Protein AF-A0A2N8S6F2-F1 (afdb_monomer_lite)

Sequence (104 aa):
MIVYEHEVISITSDTIFLRASGTIGVTLQWGSNSDVRNGDGAEIEESFDFTCELTGTTKAPDSDELEYIENSISVDTKHWYGTEDAWDDHPDAPPAVLPTGSDF

Radius of gyration: 24.62 Å; chains: 1; bounding box: 72×42×48 Å

Foldseek 3Di:
DDWDDKDFPDDDPWKTKMKTKDKDKDKDKADDPVCVVVVNIDIDIDIWIWMWMWMATPVDPDVVRIDTDPPRIDTDCVCVPPDPPCPPDPPPDDDDPDPPDDDD

Structure (mmCIF, N/CA/C/O backbone):
data_AF-A0A2N8S6F2-F1
#
_entry.id   AF-A0A2N8S6F2-F1
#
loop_
_atom_site.group_PDB
_atom_site.id
_atom_site.type_symbol
_atom_site.label_atom_id
_atom_site.label_alt_id
_atom_site.label_comp_id
_atom_site.label_asym_id
_atom_site.label_entity_id
_atom_site.label_seq_id
_atom_site.pdbx_PDB_ins_code
_atom_site.Cartn_x
_atom_site.Cartn_y
_atom_site.Cartn_z
_atom_site.occupancy
_atom_site.B_iso_or_equiv
_atom_site.auth_seq_id
_atom_site.auth_comp_id
_atom_site.auth_asym_id
_atom_site.auth_atom_id
_atom_site.pdbx_PDB_model_num
ATOM 1 N N . MET A 1 1 ? -2.299 6.540 -8.621 1.00 75.00 1 MET A N 1
ATOM 2 C CA . MET A 1 1 ? -2.836 5.573 -7.642 1.00 75.00 1 MET A CA 1
ATOM 3 C C . MET A 1 1 ? -4.322 5.439 -7.894 1.00 75.00 1 MET A C 1
ATOM 5 O O . MET A 1 1 ? -4.987 6.462 -8.015 1.00 75.00 1 MET A O 1
ATOM 9 N N . ILE A 1 2 ? -4.815 4.212 -8.024 1.00 83.69 2 ILE A N 1
ATOM 10 C CA . ILE A 1 2 ? -6.234 3.914 -8.237 1.00 83.69 2 ILE A CA 1
ATOM 11 C C . ILE A 1 2 ? -6.635 2.823 -7.241 1.00 83.69 2 ILE A C 1
ATOM 13 O O . ILE A 1 2 ? -5.896 1.857 -7.082 1.00 83.69 2 ILE A O 1
ATOM 17 N N . VAL A 1 3 ? -7.773 2.995 -6.563 1.00 84.31 3 VAL A N 1
ATOM 18 C CA . VAL A 1 3 ? -8.351 2.019 -5.621 1.00 84.31 3 VAL A CA 1
ATOM 19 C C . VAL A 1 3 ? -9.511 1.316 -6.314 1.00 84.31 3 VAL A C 1
ATOM 21 O O . VAL A 1 3 ? -10.367 1.991 -6.887 1.00 84.31 3 VAL A O 1
ATOM 24 N N . TYR A 1 4 ? -9.555 -0.015 -6.251 1.00 88.38 4 TYR A N 1
ATOM 25 C CA . TYR A 1 4 ? -10.629 -0.800 -6.873 1.00 88.38 4 TYR A CA 1
ATOM 26 C C . TYR A 1 4 ? -11.441 -1.607 -5.857 1.00 88.38 4 TYR A C 1
ATOM 28 O O . TYR A 1 4 ? -12.618 -1.864 -6.096 1.00 88.38 4 TYR A O 1
ATOM 36 N N . GLU A 1 5 ? -10.847 -1.970 -4.717 1.00 87.25 5 GLU A N 1
ATOM 37 C CA . GLU A 1 5 ? -11.491 -2.783 -3.683 1.00 87.25 5 GLU A CA 1
ATOM 38 C C . GLU A 1 5 ? -11.304 -2.162 -2.295 1.00 87.25 5 GLU A C 1
ATOM 40 O O . GLU A 1 5 ? -10.263 -1.576 -1.991 1.00 87.25 5 GLU A O 1
ATOM 45 N N . HIS A 1 6 ? -12.337 -2.280 -1.461 1.00 86.31 6 HIS A N 1
ATOM 46 C CA . HIS A 1 6 ? -12.305 -1.891 -0.058 1.00 86.31 6 HIS A CA 1
ATOM 47 C C . HIS A 1 6 ? -13.135 -2.867 0.782 1.00 86.31 6 HIS A C 1
ATOM 49 O O . HIS A 1 6 ? -14.247 -3.234 0.404 1.00 86.31 6 HIS A O 1
ATOM 55 N N . GLU A 1 7 ? -12.613 -3.258 1.939 1.00 86.62 7 GLU A N 1
ATOM 56 C CA . GLU A 1 7 ? -13.291 -4.137 2.891 1.00 86.62 7 GLU A CA 1
ATOM 57 C C . GLU A 1 7 ? -13.160 -3.614 4.326 1.00 86.62 7 GLU A C 1
ATOM 59 O O . GLU A 1 7 ? -12.207 -2.917 4.678 1.00 86.62 7 GLU A O 1
ATOM 64 N N . VAL A 1 8 ? -14.126 -3.961 5.176 1.00 87.12 8 VAL A N 1
ATOM 65 C CA . VAL A 1 8 ? -14.060 -3.686 6.616 1.00 87.12 8 VAL A CA 1
ATOM 66 C C . VAL A 1 8 ? -13.395 -4.879 7.294 1.00 87.12 8 VAL A C 1
ATOM 68 O O . VAL A 1 8 ? -13.963 -5.968 7.321 1.00 87.12 8 VAL A O 1
ATOM 71 N N . ILE A 1 9 ? -12.210 -4.671 7.869 1.00 86.88 9 ILE A N 1
ATOM 72 C CA . ILE A 1 9 ? -11.441 -5.727 8.543 1.00 86.88 9 ILE A CA 1
ATOM 73 C C . ILE A 1 9 ? -12.020 -5.992 9.932 1.00 86.88 9 ILE A C 1
ATOM 75 O O . ILE A 1 9 ? -12.212 -7.134 10.347 1.00 86.88 9 ILE A O 1
ATOM 79 N N . SER A 1 10 ? -12.262 -4.921 10.689 1.00 83.06 10 SER A N 1
ATOM 80 C CA . SER A 1 10 ? -12.787 -5.018 12.046 1.00 83.06 10 SER A CA 1
ATOM 81 C C . SER A 1 10 ? -13.471 -3.730 12.476 1.00 83.06 10 SER A C 1
ATOM 83 O O . SER A 1 10 ? -13.174 -2.640 11.986 1.00 83.06 10 SER A O 1
ATOM 85 N N . ILE A 1 11 ? -14.407 -3.868 13.408 1.00 84.38 11 ILE A N 1
ATOM 86 C CA . ILE A 1 11 ? -15.107 -2.749 14.027 1.00 84.38 11 ILE A CA 1
ATOM 87 C C . ILE A 1 11 ? -14.931 -2.902 15.532 1.00 84.38 11 ILE A C 1
ATOM 89 O O . ILE A 1 11 ? -15.310 -3.916 16.116 1.00 84.38 11 ILE A O 1
ATOM 93 N N . THR A 1 12 ? -14.331 -1.894 16.146 1.00 84.00 12 THR A N 1
ATOM 94 C CA . THR A 1 12 ? -14.245 -1.725 17.598 1.00 84.00 12 THR A CA 1
ATOM 95 C C . THR A 1 12 ? -15.310 -0.725 18.047 1.00 84.00 12 THR A C 1
ATOM 97 O O . THR A 1 12 ? -15.936 -0.062 17.226 1.00 84.00 12 THR A O 1
ATOM 100 N N . SER A 1 13 ? -15.523 -0.598 19.356 1.00 79.94 13 SER A N 1
ATOM 101 C CA . SER A 1 13 ? -16.481 0.341 19.953 1.00 79.94 13 SER A CA 1
ATOM 102 C C . SER A 1 13 ?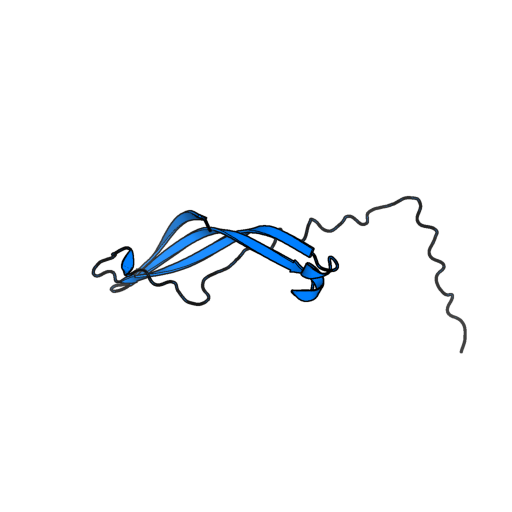 -16.342 1.776 19.419 1.00 79.94 13 SER A C 1
ATOM 104 O O . SER A 1 13 ? -17.353 2.416 19.141 1.00 79.94 13 SER A O 1
ATOM 106 N N . ASP A 1 14 ? -15.103 2.241 19.216 1.00 83.25 14 ASP A N 1
ATOM 107 C CA . ASP A 1 14 ? -14.790 3.630 18.840 1.00 83.25 14 ASP A CA 1
ATOM 108 C C . ASP A 1 14 ? -14.078 3.772 17.480 1.00 83.25 14 ASP A C 1
ATOM 110 O O . ASP A 1 14 ? -13.869 4.888 17.001 1.00 83.25 14 ASP A O 1
ATOM 114 N N . THR A 1 15 ? -13.702 2.661 16.836 1.00 81.00 15 THR A N 1
ATOM 115 C CA . THR A 1 15 ? -12.830 2.682 15.648 1.00 81.00 15 THR A CA 1
ATOM 116 C C . THR A 1 15 ? -13.234 1.630 14.626 1.00 81.00 15 THR A C 1
ATOM 118 O O . THR A 1 15 ? -13.478 0.476 14.976 1.00 81.00 15 THR A O 1
ATOM 121 N N . ILE A 1 16 ? -13.266 2.021 13.356 1.00 84.75 16 ILE A N 1
ATOM 122 C CA . ILE A 1 16 ? -13.454 1.133 12.206 1.00 84.75 16 ILE A CA 1
ATOM 123 C C . ILE A 1 16 ? -12.101 0.949 11.527 1.00 84.75 16 ILE A C 1
ATOM 125 O O . ILE A 1 16 ? -11.413 1.933 11.269 1.00 84.75 16 ILE A O 1
ATOM 129 N N . PHE A 1 17 ? -11.746 -0.298 11.221 1.00 85.25 17 PHE A N 1
ATOM 130 C CA . PHE A 1 17 ? -10.563 -0.658 10.447 1.00 85.25 17 PHE A CA 1
ATOM 131 C C . PHE A 1 17 ? -10.984 -1.094 9.048 1.00 85.25 17 PHE A C 1
ATOM 133 O O . PHE A 1 17 ? -11.769 -2.033 8.883 1.00 85.25 17 PHE A O 1
ATOM 140 N N . LEU A 1 18 ? -10.439 -0.421 8.046 1.00 85.50 18 LEU A N 1
ATOM 141 C CA . LEU A 1 18 ? -10.707 -0.636 6.633 1.00 85.50 18 LEU A CA 1
ATOM 142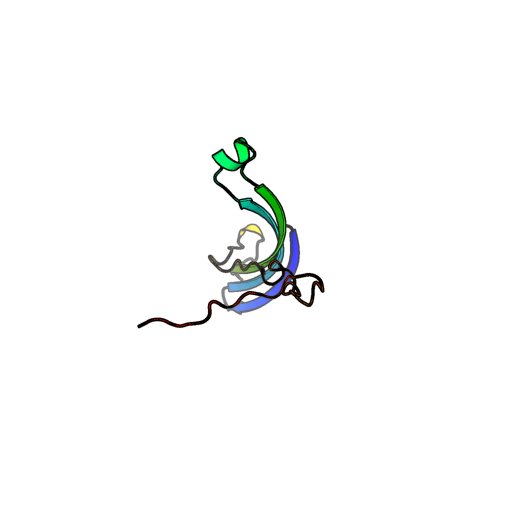 C C . LEU A 1 18 ? -9.423 -1.092 5.951 1.00 85.50 18 LEU A C 1
ATOM 144 O O . LEU A 1 18 ? -8.340 -0.608 6.272 1.00 85.50 18 LEU A O 1
ATOM 148 N N . ARG A 1 19 ? -9.547 -1.985 4.976 1.00 87.19 19 ARG A N 1
ATOM 149 C CA . ARG A 1 19 ? -8.482 -2.291 4.026 1.00 87.19 19 ARG A CA 1
ATOM 150 C C . ARG A 1 19 ? -8.898 -1.782 2.665 1.00 87.19 19 ARG A C 1
ATOM 152 O O . ARG A 1 19 ? -10.026 -2.029 2.246 1.00 87.19 19 ARG A O 1
ATOM 159 N N . ALA A 1 20 ? -7.992 -1.104 1.981 1.00 86.94 20 ALA A N 1
ATOM 160 C CA . ALA A 1 20 ? -8.157 -0.745 0.585 1.00 86.94 20 ALA A CA 1
ATOM 161 C C . ALA A 1 20 ? -7.057 -1.406 -0.246 1.00 86.94 20 ALA A C 1
ATOM 163 O O . ALA A 1 20 ? -5.890 -1.420 0.152 1.00 86.94 20 ALA A O 1
ATOM 164 N N . SER A 1 21 ? -7.446 -1.923 -1.406 1.00 87.94 21 SER A N 1
ATOM 165 C CA . SER A 1 21 ? -6.552 -2.545 -2.379 1.00 87.94 21 SER A CA 1
ATOM 166 C C . SER A 1 21 ? -6.653 -1.804 -3.707 1.00 87.94 21 SER A C 1
ATOM 168 O O . SER A 1 21 ? -7.735 -1.399 -4.157 1.00 87.94 21 SER A O 1
ATOM 170 N N . GLY A 1 22 ? -5.513 -1.609 -4.353 1.00 87.50 22 GLY A N 1
ATOM 171 C CA . GLY A 1 22 ? -5.442 -0.868 -5.598 1.00 87.50 22 GLY A CA 1
ATOM 172 C C . GLY A 1 22 ? -4.107 -1.025 -6.299 1.00 87.50 22 GLY A C 1
ATOM 173 O O . GLY A 1 22 ? -3.300 -1.875 -5.946 1.00 87.50 22 GLY A O 1
ATOM 174 N N . THR A 1 23 ? -3.861 -0.152 -7.269 1.00 87.38 23 THR A N 1
ATOM 175 C CA . THR A 1 23 ? -2.595 -0.094 -8.002 1.00 87.38 23 THR A CA 1
ATOM 176 C C . THR A 1 23 ? -1.948 1.280 -7.838 1.00 87.38 23 THR A C 1
ATOM 178 O O . THR A 1 23 ? -2.604 2.330 -7.928 1.00 87.38 23 THR A O 1
ATOM 181 N N . ILE A 1 24 ? -0.641 1.287 -7.596 1.00 86.94 24 ILE A N 1
ATOM 182 C CA . ILE A 1 24 ? 0.193 2.480 -7.500 1.00 86.94 24 ILE A CA 1
ATOM 183 C C . ILE A 1 24 ? 1.193 2.490 -8.655 1.00 86.94 24 ILE A C 1
ATOM 185 O O . ILE A 1 24 ? 1.925 1.531 -8.870 1.00 86.94 24 ILE A O 1
ATOM 189 N N . GLY A 1 25 ? 1.195 3.587 -9.412 1.00 84.50 25 GLY A N 1
ATOM 190 C CA . GLY A 1 25 ? 2.214 3.841 -10.425 1.00 84.50 25 GLY A CA 1
ATOM 191 C C . GLY A 1 25 ? 3.438 4.451 -9.758 1.00 84.50 25 GLY A C 1
ATOM 192 O O . GLY A 1 25 ? 3.299 5.415 -9.000 1.00 84.50 25 GLY A O 1
ATOM 193 N N . VAL A 1 26 ? 4.609 3.891 -10.025 1.00 84.38 26 VAL A N 1
ATOM 194 C CA . VAL A 1 26 ? 5.900 4.377 -9.545 1.00 84.38 26 VAL A CA 1
ATOM 195 C C . VAL A 1 26 ? 6.868 4.487 -10.715 1.00 84.38 26 VAL A C 1
ATOM 197 O O . VAL A 1 26 ? 6.772 3.756 -11.698 1.00 84.38 26 VAL A O 1
ATOM 200 N N . THR A 1 27 ? 7.830 5.391 -10.591 1.00 87.31 27 THR A N 1
ATOM 201 C CA . THR A 1 27 ? 8.950 5.475 -11.526 1.00 87.31 27 THR A CA 1
ATOM 202 C C . THR A 1 27 ? 10.155 4.829 -10.867 1.00 87.31 27 THR A C 1
ATOM 204 O O . THR A 1 27 ? 10.643 5.302 -9.839 1.00 87.31 27 THR A O 1
ATOM 207 N N . LEU A 1 28 ? 10.614 3.723 -11.442 1.00 85.62 28 LEU A N 1
ATOM 208 C CA . LEU A 1 28 ? 11.857 3.081 -11.051 1.00 85.62 28 LEU A CA 1
ATOM 209 C C . LEU A 1 28 ? 13.001 3.804 -11.756 1.00 85.62 28 LEU A C 1
ATOM 211 O O . LEU A 1 28 ? 13.008 3.902 -12.981 1.00 85.62 28 LEU A O 1
ATOM 215 N N . GLN A 1 29 ? 13.948 4.323 -10.979 1.00 87.81 29 GLN A N 1
ATOM 216 C CA . GLN A 1 29 ? 15.087 5.077 -11.491 1.00 87.81 29 GLN A CA 1
ATOM 217 C C . GLN A 1 29 ? 16.397 4.365 -11.151 1.00 87.81 29 GLN A C 1
ATOM 219 O O . GLN A 1 29 ? 16.666 4.048 -9.989 1.00 87.81 29 GLN A O 1
ATOM 224 N N . TRP A 1 30 ? 17.241 4.183 -12.165 1.00 87.81 30 TRP A N 1
ATOM 225 C CA . TRP A 1 30 ? 18.615 3.715 -12.030 1.00 87.81 30 TRP A CA 1
ATOM 226 C C . TRP A 1 30 ? 19.584 4.836 -12.377 1.00 87.81 30 TRP A C 1
ATOM 228 O O . TRP A 1 30 ? 19.487 5.471 -13.426 1.00 87.81 30 TRP A O 1
ATOM 238 N N . GLY A 1 31 ? 20.547 5.041 -11.484 1.00 85.62 31 GLY A N 1
ATOM 239 C CA . GLY A 1 31 ? 21.467 6.165 -11.555 1.00 85.62 31 GLY A CA 1
ATOM 240 C C . GLY A 1 31 ? 20.948 7.382 -10.797 1.00 85.62 31 GLY A C 1
ATOM 241 O O . GLY A 1 31 ? 19.766 7.522 -10.472 1.00 85.62 31 GLY A O 1
ATOM 242 N N . SER A 1 32 ? 21.871 8.275 -10.470 1.00 83.25 32 SER A N 1
ATOM 243 C CA . SER A 1 32 ? 21.538 9.564 -9.885 1.00 83.25 32 SER A CA 1
ATOM 244 C C . SER A 1 32 ? 20.749 10.419 -10.877 1.00 83.25 32 SER A C 1
ATOM 246 O O . SER A 1 32 ? 20.765 10.194 -12.087 1.00 83.25 32 SER A O 1
ATOM 248 N N . ASN A 1 33 ? 20.127 11.486 -10.380 1.00 82.69 33 ASN A N 1
ATOM 249 C CA . ASN A 1 33 ? 19.459 12.464 -11.241 1.00 82.69 33 ASN A CA 1
ATOM 250 C C . ASN A 1 33 ? 20.420 13.086 -12.280 1.00 82.69 33 ASN A C 1
ATOM 252 O O . ASN A 1 33 ? 19.996 13.570 -13.327 1.00 82.69 33 ASN A O 1
ATOM 256 N N . SER A 1 34 ? 21.729 13.084 -11.992 1.00 81.88 34 SER A N 1
ATOM 257 C CA . SER A 1 34 ? 22.750 13.504 -12.951 1.00 81.88 34 SER A CA 1
ATOM 258 C C . SER A 1 34 ? 22.970 12.463 -14.048 1.00 81.88 34 SER A C 1
ATOM 260 O O . SER A 1 34 ? 23.150 12.857 -15.195 1.00 81.88 34 SER A O 1
ATOM 262 N N . ASP A 1 35 ? 22.948 11.172 -13.716 1.00 82.81 35 ASP A N 1
ATOM 263 C CA . ASP A 1 35 ? 23.152 10.083 -14.679 1.00 82.81 35 ASP A CA 1
ATOM 264 C C . ASP A 1 35 ? 21.980 10.020 -15.657 1.00 82.81 35 ASP A C 1
ATOM 266 O O . ASP A 1 35 ? 22.192 10.023 -16.867 1.00 82.81 35 ASP A O 1
ATOM 270 N N . VAL A 1 36 ? 20.743 10.114 -15.153 1.00 76.69 36 VAL A N 1
ATOM 271 C CA . VAL A 1 36 ? 19.540 10.228 -15.995 1.00 76.69 36 VAL A CA 1
ATOM 272 C C . VAL A 1 36 ? 19.659 11.418 -16.951 1.00 76.69 36 VAL A C 1
ATOM 274 O O . VAL A 1 36 ? 19.457 11.275 -18.155 1.00 76.69 36 VAL A O 1
ATOM 277 N N . ARG A 1 37 ? 20.060 12.596 -16.450 1.00 75.81 37 ARG A N 1
ATOM 278 C CA . ARG A 1 37 ? 20.192 13.806 -17.281 1.00 75.81 37 ARG A CA 1
ATOM 279 C C . ARG A 1 37 ? 21.283 13.687 -18.347 1.00 75.81 37 ARG A C 1
ATOM 281 O O . ARG A 1 37 ? 21.169 14.306 -19.402 1.00 75.81 37 ARG A O 1
ATOM 288 N N . ASN A 1 38 ? 22.345 12.945 -18.055 1.00 85.12 38 ASN A N 1
ATOM 289 C CA . ASN A 1 38 ? 23.452 12.720 -18.979 1.00 85.12 38 ASN A CA 1
ATOM 290 C C . ASN A 1 38 ? 23.170 11.583 -19.978 1.00 85.12 38 ASN A C 1
ATOM 292 O O . ASN A 1 38 ? 23.957 11.397 -20.901 1.00 85.12 38 ASN A O 1
ATOM 296 N N . GLY A 1 39 ? 22.044 10.873 -19.835 1.00 81.12 39 GLY A N 1
ATOM 297 C CA . GLY A 1 39 ? 21.687 9.719 -20.665 1.00 81.12 39 GLY A CA 1
ATOM 298 C C . GLY A 1 39 ? 22.354 8.409 -20.235 1.00 81.12 39 GLY A C 1
ATOM 299 O O . GLY A 1 39 ? 22.221 7.414 -20.939 1.00 81.12 39 GLY A O 1
ATOM 300 N N . ASP A 1 40 ? 23.039 8.410 -19.090 1.00 84.69 40 ASP A N 1
ATOM 301 C CA . ASP A 1 40 ? 23.697 7.240 -18.495 1.00 84.69 40 ASP A CA 1
ATOM 302 C C . ASP A 1 40 ? 22.806 6.539 -17.446 1.00 84.69 40 ASP A C 1
ATOM 304 O O . ASP A 1 40 ? 23.143 5.464 -16.950 1.00 84.69 40 ASP A O 1
ATOM 308 N N . GLY A 1 41 ? 21.674 7.151 -17.084 1.00 87.06 41 GLY A N 1
ATOM 309 C CA . GLY A 1 41 ? 20.645 6.582 -16.215 1.00 87.06 41 GLY A CA 1
ATOM 310 C C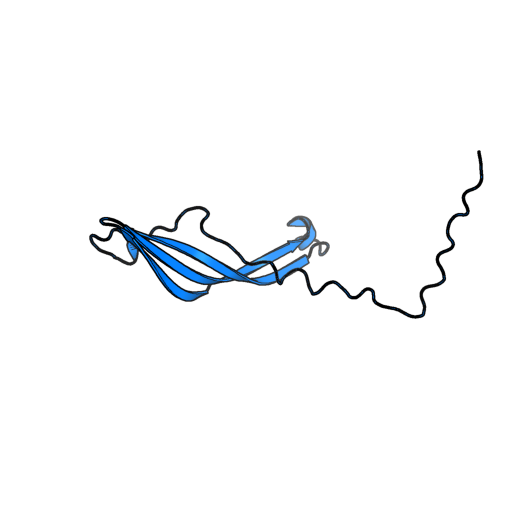 . GLY A 1 41 ? 19.466 6.000 -16.995 1.00 87.06 41 GLY A C 1
ATOM 311 O O . GLY A 1 41 ? 19.338 6.191 -18.204 1.00 87.06 41 GLY A O 1
ATOM 312 N N . ALA A 1 42 ? 18.579 5.311 -16.283 1.00 85.06 42 ALA A N 1
ATOM 313 C CA . ALA A 1 42 ? 17.361 4.738 -16.846 1.00 85.06 42 ALA A CA 1
ATOM 314 C C . ALA A 1 42 ? 16.164 5.019 -15.939 1.00 85.06 42 ALA A C 1
ATOM 316 O O . ALA A 1 42 ? 16.283 4.985 -14.715 1.00 85.06 42 ALA A O 1
ATOM 317 N N . GLU A 1 43 ? 15.010 5.255 -16.553 1.00 87.50 43 GLU A N 1
ATOM 318 C CA . GLU A 1 43 ? 13.725 5.381 -15.874 1.00 87.50 43 GLU A CA 1
ATOM 319 C C . GLU A 1 43 ? 12.737 4.413 -16.518 1.00 87.50 43 GLU A C 1
ATOM 321 O O . GLU A 1 43 ? 12.673 4.308 -17.745 1.00 87.50 43 GLU A O 1
ATOM 326 N N . ILE A 1 44 ? 11.982 3.692 -15.693 1.00 86.44 44 ILE A N 1
ATOM 327 C CA . ILE A 1 44 ? 10.893 2.825 -16.140 1.00 86.44 44 ILE A CA 1
ATOM 328 C C . ILE A 1 44 ? 9.662 3.163 -15.304 1.00 86.44 44 ILE A C 1
ATOM 330 O O . ILE A 1 44 ? 9.716 3.183 -14.073 1.00 86.44 44 ILE A O 1
ATOM 334 N N . GLU A 1 45 ? 8.557 3.453 -15.983 1.00 86.44 45 GLU A N 1
ATOM 335 C CA . GLU A 1 45 ? 7.252 3.597 -15.348 1.00 86.44 45 GLU A CA 1
ATOM 336 C C . GLU A 1 45 ? 6.642 2.218 -15.138 1.00 86.44 45 GLU A C 1
ATOM 338 O O . GLU A 1 45 ? 6.453 1.467 -16.093 1.00 86.44 45 GLU A O 1
ATOM 343 N N . GLU A 1 46 ? 6.316 1.902 -13.891 1.00 84.00 46 GLU A N 1
ATOM 344 C CA . GLU A 1 46 ? 5.731 0.622 -13.521 1.00 84.00 46 GLU A CA 1
ATOM 345 C C . GLU A 1 46 ? 4.571 0.785 -12.567 1.00 84.00 46 GLU A C 1
ATOM 347 O O . GLU A 1 46 ? 4.437 1.783 -11.858 1.00 84.00 46 GLU A O 1
ATOM 352 N N . SER A 1 47 ? 3.699 -0.212 -12.568 1.00 84.06 47 SER A N 1
ATOM 353 C CA . SER A 1 47 ? 2.518 -0.234 -11.720 1.00 84.06 47 SER A CA 1
ATOM 354 C C . SER A 1 47 ? 2.540 -1.470 -10.841 1.00 84.06 47 SER A C 1
ATOM 356 O O . SER A 1 47 ? 2.598 -2.589 -11.338 1.00 84.06 47 SER A O 1
ATOM 358 N N . PHE A 1 48 ? 2.465 -1.255 -9.531 1.00 83.81 48 PHE A N 1
ATOM 359 C CA . PHE A 1 48 ? 2.431 -2.324 -8.542 1.00 83.81 48 PHE A CA 1
ATOM 360 C C . PHE A 1 48 ? 1.096 -2.344 -7.821 1.00 83.81 48 PHE A C 1
ATOM 362 O O . PHE A 1 48 ? 0.510 -1.294 -7.536 1.00 83.81 48 PHE A O 1
ATOM 369 N N . ASP A 1 49 ? 0.640 -3.542 -7.484 1.00 84.81 49 ASP A N 1
ATOM 370 C CA . ASP A 1 49 ? -0.491 -3.689 -6.586 1.00 84.81 49 ASP A CA 1
ATOM 371 C C . ASP A 1 49 ? -0.074 -3.249 -5.184 1.00 84.81 49 ASP A C 1
ATOM 373 O O . ASP A 1 49 ? 1.019 -3.558 -4.701 1.00 84.81 49 ASP A O 1
ATOM 377 N N . PHE A 1 50 ? -0.942 -2.483 -4.538 1.00 85.81 50 PHE A N 1
ATOM 378 C CA . PHE A 1 50 ? -0.743 -2.032 -3.175 1.00 85.81 50 PHE A CA 1
ATOM 379 C C . PHE A 1 50 ? -1.978 -2.319 -2.331 1.00 85.81 50 PHE A C 1
ATOM 381 O O . PHE A 1 50 ? -3.118 -2.298 -2.801 1.00 85.81 50 PHE A O 1
ATOM 388 N N . THR A 1 51 ? -1.730 -2.524 -1.047 1.00 84.88 51 THR A N 1
ATOM 389 C CA . THR A 1 51 ? -2.753 -2.584 -0.008 1.00 84.88 51 THR A CA 1
ATOM 390 C C . THR A 1 51 ? -2.431 -1.547 1.055 1.00 84.88 51 THR A C 1
ATOM 392 O O . THR A 1 51 ? -1.267 -1.406 1.432 1.00 84.88 51 THR A O 1
ATOM 395 N N . CYS A 1 52 ? -3.436 -0.838 1.559 1.00 85.75 52 CYS A N 1
ATOM 396 C CA . CYS A 1 52 ? -3.294 0.038 2.718 1.00 85.75 52 CYS A CA 1
ATOM 397 C C . CYS A 1 52 ? -4.415 -0.198 3.730 1.00 85.75 52 CYS A C 1
ATOM 399 O O . CYS A 1 52 ? -5.513 -0.640 3.381 1.00 85.75 52 CYS A O 1
ATOM 401 N N . GLU A 1 53 ? -4.128 0.101 4.993 1.00 85.44 53 GLU A N 1
ATOM 402 C CA . GLU A 1 53 ? -5.108 0.040 6.070 1.00 85.44 53 GLU A CA 1
ATOM 403 C C . GLU A 1 53 ? -5.463 1.460 6.519 1.00 85.44 53 GLU A C 1
ATOM 405 O O . GLU A 1 53 ? -4.597 2.323 6.682 1.00 85.44 53 GLU A O 1
ATOM 410 N N . LEU A 1 54 ? -6.758 1.707 6.686 1.00 83.62 54 LEU A N 1
ATOM 411 C CA . LEU A 1 54 ? -7.320 2.991 7.090 1.00 83.62 54 LEU A CA 1
ATOM 412 C C . LEU A 1 54 ? -8.099 2.807 8.392 1.00 83.62 54 LEU A C 1
ATOM 414 O O . LEU A 1 54 ? -8.739 1.774 8.609 1.00 83.62 54 LEU A O 1
ATOM 418 N N . THR A 1 55 ? -8.080 3.826 9.242 1.00 83.62 55 THR A N 1
ATOM 419 C CA . THR A 1 55 ? -8.854 3.885 10.482 1.00 83.62 55 THR A CA 1
ATOM 420 C C . THR A 1 55 ? -9.728 5.121 10.512 1.00 83.62 55 THR A C 1
ATOM 422 O O . THR A 1 55 ? -9.287 6.202 10.143 1.00 83.62 55 THR A O 1
ATOM 425 N N . GLY A 1 56 ? -10.955 4.972 11.000 1.00 79.50 56 GLY A N 1
ATOM 426 C CA . GLY A 1 56 ? -11.870 6.092 11.217 1.00 79.50 56 GLY A CA 1
ATOM 427 C C . GLY A 1 56 ? -12.639 5.939 12.521 1.00 79.50 56 GLY A C 1
ATOM 428 O O . GLY A 1 56 ? -12.779 4.825 13.040 1.00 79.50 56 GLY A O 1
ATOM 429 N N . THR A 1 57 ? -13.149 7.046 13.062 1.00 77.12 57 THR A N 1
ATOM 430 C CA . THR A 1 57 ? -13.989 6.987 14.262 1.00 77.12 57 THR A CA 1
ATOM 431 C C . THR A 1 57 ? -15.378 6.424 13.936 1.00 77.12 57 THR A C 1
ATOM 433 O O . THR A 1 57 ? -15.971 6.718 12.899 1.00 77.12 57 THR A O 1
ATOM 436 N N . THR A 1 58 ? -15.940 5.594 14.822 1.00 69.38 58 THR A N 1
ATOM 437 C CA . THR A 1 58 ? -17.308 5.050 14.645 1.00 69.38 58 THR A CA 1
ATOM 438 C C . THR A 1 58 ? -18.402 6.093 14.869 1.00 69.38 58 THR A C 1
ATOM 440 O O . THR A 1 58 ? -19.555 5.867 14.499 1.00 69.38 58 THR A O 1
ATOM 443 N N . LYS A 1 59 ? -18.075 7.224 15.505 1.00 63.75 59 LYS A N 1
ATOM 444 C CA . LYS A 1 59 ? -19.051 8.224 15.958 1.00 63.75 59 LYS A CA 1
ATOM 445 C C . LYS A 1 59 ? -19.606 9.073 14.809 1.00 63.75 59 LYS A C 1
ATOM 447 O O . LYS A 1 59 ? -20.739 9.544 14.910 1.00 63.75 59 LYS A O 1
ATOM 452 N N . ALA A 1 60 ? -18.838 9.212 13.733 1.00 56.84 60 ALA A N 1
ATOM 453 C CA . ALA A 1 60 ? -19.264 9.719 12.438 1.00 56.84 60 ALA A CA 1
ATOM 454 C C . ALA A 1 60 ? -18.224 9.264 11.400 1.00 56.84 60 ALA A C 1
ATOM 456 O O . ALA A 1 60 ? -17.161 9.869 11.331 1.00 56.84 60 ALA A O 1
ATOM 457 N N . PRO A 1 61 ? -18.478 8.198 10.618 1.00 61.12 61 PRO A N 1
ATOM 458 C CA . PRO A 1 61 ? -17.569 7.803 9.550 1.00 61.12 61 PRO A CA 1
ATOM 459 C C . PRO A 1 61 ? -17.719 8.795 8.391 1.00 61.12 61 PRO A C 1
ATOM 461 O O . PRO A 1 61 ? -18.379 8.508 7.394 1.00 61.12 61 PRO A O 1
ATOM 464 N N . ASP A 1 62 ? -17.185 10.000 8.569 1.00 64.25 62 ASP A N 1
ATOM 465 C CA . ASP A 1 62 ? -17.051 10.973 7.497 1.00 64.25 62 ASP A CA 1
ATOM 466 C C . ASP A 1 62 ? -15.822 10.608 6.663 1.00 64.25 62 ASP A C 1
ATOM 468 O O . ASP A 1 62 ? -14.811 10.144 7.201 1.00 64.25 62 ASP A O 1
ATOM 472 N N . SER A 1 63 ? -15.891 10.794 5.344 1.00 62.88 63 SER A N 1
ATOM 473 C CA . SER A 1 63 ? -14.771 10.443 4.457 1.00 62.88 63 SER A CA 1
ATOM 474 C C . SER A 1 63 ? -13.501 11.230 4.781 1.00 62.88 63 SER A C 1
ATOM 476 O O . SER A 1 63 ? -12.401 10.760 4.502 1.00 62.88 63 SER A O 1
ATOM 478 N N . ASP A 1 64 ? -13.669 12.403 5.392 1.00 65.19 64 ASP A N 1
ATOM 479 C CA . ASP A 1 64 ? -12.600 13.335 5.740 1.00 65.19 64 ASP A CA 1
ATOM 480 C C . ASP A 1 64 ? -11.927 13.006 7.089 1.00 65.19 64 ASP A C 1
ATOM 482 O O . ASP A 1 64 ? -10.844 13.516 7.364 1.00 65.19 64 ASP A O 1
ATOM 486 N N . GLU A 1 65 ? -12.528 12.141 7.920 1.00 67.88 65 GLU A N 1
ATOM 487 C CA . GLU A 1 65 ? -11.948 11.668 9.193 1.00 67.88 65 GLU A CA 1
ATOM 488 C C . GLU A 1 65 ? -11.195 10.331 9.054 1.00 67.88 65 GLU A C 1
ATOM 490 O O . GLU A 1 65 ? -10.755 9.750 10.048 1.00 67.88 65 GLU A O 1
ATOM 495 N N . LEU A 1 66 ? -11.052 9.813 7.829 1.00 71.69 66 LEU A N 1
ATOM 496 C CA . LEU A 1 66 ? -10.275 8.605 7.572 1.00 71.69 66 LEU A CA 1
ATOM 497 C C . LEU A 1 66 ? -8.778 8.909 7.642 1.00 71.69 66 LEU A C 1
ATOM 499 O O . LEU A 1 66 ? -8.213 9.580 6.779 1.00 71.69 66 LEU A O 1
ATOM 503 N N . GLU A 1 67 ? -8.120 8.346 8.647 1.00 74.56 67 GLU A N 1
ATOM 504 C CA . GLU A 1 67 ? -6.671 8.378 8.784 1.00 74.56 67 GLU A CA 1
ATOM 505 C C . GLU A 1 67 ? -6.065 7.107 8.183 1.00 74.56 67 GLU A C 1
ATOM 507 O O . GLU A 1 67 ? -6.580 6.001 8.356 1.00 74.56 67 GLU A O 1
ATOM 512 N N . TYR A 1 68 ? -4.953 7.246 7.464 1.00 75.88 68 TYR A N 1
ATOM 513 C CA . TYR A 1 68 ? -4.168 6.091 7.042 1.00 75.88 68 TYR A CA 1
ATOM 514 C C . TYR A 1 68 ? -3.332 5.599 8.222 1.00 75.88 68 TYR A C 1
ATOM 516 O O . TYR A 1 68 ? -2.705 6.389 8.929 1.00 75.88 68 TYR A O 1
ATOM 524 N N . ILE A 1 69 ? -3.273 4.285 8.422 1.00 77.38 69 ILE A N 1
ATOM 525 C CA . ILE A 1 69 ? -2.355 3.722 9.408 1.00 77.38 69 ILE A CA 1
ATOM 526 C C . ILE A 1 69 ? -0.938 3.866 8.843 1.00 77.38 69 ILE A C 1
ATOM 528 O O . ILE A 1 69 ? -0.627 3.319 7.778 1.00 77.38 69 ILE A O 1
ATOM 532 N N . GLU A 1 70 ? -0.069 4.609 9.531 1.00 68.06 70 GLU A N 1
ATOM 533 C CA . GLU A 1 70 ? 1.335 4.746 9.136 1.00 68.06 70 GLU A CA 1
ATOM 534 C C . GLU A 1 70 ? 2.000 3.368 8.988 1.00 68.06 70 GLU A C 1
ATOM 536 O O . GLU A 1 70 ? 1.795 2.467 9.799 1.00 68.06 70 GLU A O 1
ATOM 541 N N . ASN A 1 71 ? 2.812 3.202 7.940 1.00 63.72 71 ASN A N 1
ATOM 542 C CA . ASN A 1 71 ? 3.471 1.940 7.569 1.00 63.72 71 ASN A CA 1
ATOM 543 C C . ASN A 1 71 ? 2.536 0.779 7.174 1.0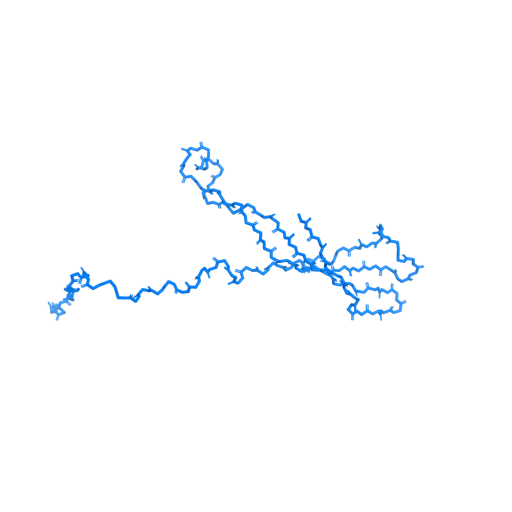0 63.72 71 ASN A C 1
ATOM 545 O O . ASN A 1 71 ? 3.020 -0.334 6.983 1.00 63.72 71 ASN A O 1
ATOM 549 N N . SER A 1 72 ? 1.228 1.007 7.009 1.00 75.88 72 SER A N 1
ATOM 550 C CA . SER A 1 72 ? 0.316 -0.024 6.483 1.00 75.88 72 SER A CA 1
ATOM 551 C C . SER A 1 72 ? 0.363 -0.167 4.964 1.00 75.88 72 SER A C 1
ATOM 553 O O . SER A 1 72 ? -0.161 -1.142 4.426 1.00 75.88 72 SER A O 1
ATOM 555 N N . ILE A 1 73 ? 0.980 0.792 4.262 1.00 78.25 73 ILE A N 1
ATOM 556 C CA . ILE A 1 73 ? 1.147 0.698 2.817 1.00 78.25 73 ILE A CA 1
ATOM 557 C C . ILE A 1 73 ? 2.133 -0.426 2.501 1.00 78.25 73 ILE A C 1
ATOM 559 O O . ILE A 1 73 ? 3.325 -0.356 2.799 1.00 78.25 73 ILE A O 1
ATOM 563 N N . SER A 1 74 ? 1.609 -1.486 1.904 1.00 79.81 74 SER A N 1
ATOM 564 C CA . SER A 1 74 ? 2.387 -2.603 1.395 1.00 79.81 74 SER A CA 1
ATOM 565 C C . SER A 1 74 ? 2.249 -2.623 -0.116 1.00 79.81 74 SER A C 1
ATOM 567 O O . SER A 1 74 ? 1.141 -2.511 -0.635 1.00 79.81 74 SER A O 1
ATOM 569 N N . VAL A 1 75 ? 3.376 -2.723 -0.811 1.00 79.31 75 VAL A N 1
ATOM 570 C CA . VAL A 1 75 ? 3.435 -2.811 -2.270 1.00 79.31 75 VAL A CA 1
ATOM 571 C C . VAL A 1 75 ? 3.929 -4.208 -2.614 1.00 79.31 75 VAL A C 1
ATOM 573 O O . VAL A 1 75 ? 4.999 -4.610 -2.151 1.00 79.31 75 VAL A O 1
ATOM 576 N N . ASP A 1 76 ? 3.151 -4.956 -3.392 1.00 75.31 76 ASP A N 1
ATOM 577 C CA . ASP A 1 76 ? 3.559 -6.280 -3.845 1.00 75.31 76 ASP A CA 1
ATOM 578 C C . ASP A 1 76 ? 4.487 -6.152 -5.060 1.00 75.31 76 ASP A C 1
ATOM 580 O O . ASP A 1 76 ? 4.065 -5.852 -6.175 1.00 75.31 76 ASP A O 1
ATOM 584 N N . THR A 1 77 ? 5.781 -6.381 -4.832 1.00 72.88 77 THR A N 1
ATOM 585 C CA . THR A 1 77 ? 6.824 -6.367 -5.868 1.00 72.88 77 THR A CA 1
ATOM 586 C C . THR A 1 77 ? 7.247 -7.770 -6.306 1.00 72.88 77 THR A C 1
ATOM 588 O O . THR A 1 77 ? 8.210 -7.914 -7.060 1.00 72.88 77 THR A O 1
ATOM 591 N N . LYS A 1 78 ? 6.551 -8.833 -5.871 1.00 66.50 78 LYS A N 1
ATOM 592 C CA . LYS A 1 78 ? 6.965 -10.228 -6.125 1.00 66.50 78 LYS A CA 1
ATOM 593 C C . LYS A 1 78 ? 7.035 -10.597 -7.606 1.00 66.50 78 LYS A C 1
ATOM 595 O O . LYS A 1 78 ? 7.792 -11.492 -7.955 1.00 66.50 78 LYS A O 1
ATOM 600 N N . HIS A 1 79 ? 6.277 -9.914 -8.460 1.00 58.59 79 HIS A N 1
ATOM 601 C CA . HIS A 1 79 ? 6.245 -10.160 -9.905 1.00 58.59 79 HIS A CA 1
ATOM 602 C C . HIS A 1 79 ? 7.257 -9.319 -10.703 1.00 58.59 79 HIS A C 1
ATOM 604 O O . HIS A 1 79 ? 7.348 -9.478 -11.916 1.00 58.59 79 HIS A O 1
ATOM 610 N N . TRP A 1 80 ? 8.017 -8.431 -10.049 1.00 58.00 80 TRP A N 1
ATOM 611 C CA . TRP A 1 80 ? 9.002 -7.569 -10.716 1.00 58.00 80 TRP A CA 1
ATOM 612 C C . TRP A 1 80 ? 10.273 -8.315 -11.128 1.00 58.00 80 TRP A C 1
ATOM 614 O O . TRP A 1 80 ? 10.878 -8.024 -12.159 1.00 58.00 80 TRP A O 1
ATOM 624 N N . TYR A 1 81 ? 10.690 -9.290 -10.321 1.00 57.56 81 TYR A N 1
ATOM 625 C CA . TYR A 1 81 ? 11.763 -10.195 -10.700 1.00 57.56 81 TYR A CA 1
ATOM 626 C C . TYR A 1 81 ? 11.146 -11.187 -11.674 1.00 57.56 81 TYR A C 1
ATOM 628 O O . TYR A 1 81 ? 10.481 -12.132 -11.251 1.00 57.56 81 TYR A O 1
ATOM 636 N N . GLY A 1 82 ? 11.277 -10.909 -12.971 1.00 51.31 82 GLY A N 1
ATOM 637 C CA . GLY A 1 82 ? 10.860 -11.826 -14.021 1.00 51.31 82 GLY A CA 1
ATOM 638 C C . GLY A 1 82 ? 11.257 -13.255 -13.663 1.00 51.31 82 GLY A C 1
ATOM 639 O O . GLY A 1 82 ? 12.319 -13.472 -13.075 1.00 51.31 82 GLY A O 1
ATOM 640 N N . THR A 1 83 ? 10.343 -14.186 -13.958 1.00 50.53 83 THR A N 1
ATOM 641 C CA . THR A 1 83 ? 10.540 -15.641 -13.975 1.00 50.53 83 THR A CA 1
ATOM 642 C C . THR A 1 83 ? 12.017 -15.958 -14.085 1.00 50.53 83 THR A C 1
ATOM 644 O O . THR A 1 83 ? 12.609 -15.485 -15.053 1.00 50.53 83 THR A O 1
ATOM 647 N N . GLU A 1 84 ? 12.574 -16.680 -13.098 1.00 52.66 84 GLU A N 1
ATOM 648 C CA . GLU A 1 84 ? 13.966 -17.142 -13.091 1.00 52.66 84 GLU A CA 1
ATOM 649 C C . GLU A 1 84 ? 14.400 -17.356 -14.530 1.00 52.66 84 GLU A C 1
ATOM 651 O O . GLU A 1 84 ? 13.849 -18.241 -15.193 1.00 52.66 84 GLU A O 1
ATOM 656 N N . ASP A 1 85 ? 15.263 -16.464 -15.036 1.00 50.28 85 ASP A N 1
ATOM 657 C CA . ASP A 1 85 ? 15.784 -16.589 -16.384 1.00 50.28 85 ASP A CA 1
ATOM 658 C C . ASP A 1 85 ? 16.227 -18.040 -16.492 1.00 50.28 85 ASP A C 1
ATOM 660 O O . ASP A 1 85 ? 17.084 -18.513 -15.740 1.00 50.28 85 ASP A O 1
ATOM 664 N N . ALA A 1 86 ? 15.550 -18.786 -17.355 1.00 46.91 86 ALA A N 1
ATOM 665 C CA . ALA A 1 86 ? 15.975 -20.108 -17.712 1.00 46.91 86 ALA A CA 1
ATOM 666 C C . ALA A 1 86 ? 17.286 -19.884 -18.464 1.00 46.91 86 ALA A C 1
ATOM 668 O O . ALA A 1 86 ? 17.302 -19.690 -19.677 1.00 46.91 86 ALA A O 1
ATOM 669 N N . TRP A 1 87 ? 18.400 -19.898 -17.732 1.00 52.34 87 TRP A N 1
ATOM 670 C CA . TRP A 1 87 ? 19.742 -20.145 -18.256 1.00 52.34 87 TRP A CA 1
ATOM 671 C C . TRP A 1 87 ? 19.827 -21.604 -18.741 1.00 52.34 87 TRP A C 1
ATOM 673 O O . TRP A 1 87 ? 20.790 -22.313 -18.459 1.00 52.34 87 TRP A O 1
ATOM 683 N N . ASP A 1 88 ? 18.783 -22.073 -19.423 1.00 50.78 88 ASP A N 1
ATOM 684 C CA . ASP A 1 88 ? 18.648 -23.425 -19.918 1.00 50.78 88 ASP A CA 1
ATOM 685 C C . ASP A 1 88 ? 19.061 -23.399 -21.390 1.00 50.78 88 ASP A C 1
ATOM 687 O O . ASP A 1 88 ? 18.321 -23.003 -22.290 1.00 50.78 88 ASP A O 1
ATOM 691 N N . ASP A 1 89 ? 20.324 -23.772 -21.568 1.00 51.09 89 ASP A N 1
ATOM 692 C CA . ASP A 1 89 ? 20.872 -24.391 -22.767 1.00 51.09 89 ASP A CA 1
ATOM 693 C C . ASP A 1 89 ? 20.936 -23.510 -24.029 1.00 51.09 89 ASP A C 1
ATOM 695 O O . ASP A 1 89 ? 20.199 -23.677 -25.001 1.00 51.09 89 ASP A O 1
ATOM 699 N N . HIS A 1 90 ? 21.914 -22.596 -24.063 1.00 46.09 90 HIS A N 1
ATOM 700 C CA . HIS A 1 90 ? 22.451 -22.126 -25.341 1.00 46.09 90 HIS A CA 1
ATOM 701 C C . HIS A 1 90 ? 23.478 -23.170 -25.834 1.00 46.09 90 HIS A C 1
ATOM 703 O O . HIS A 1 90 ? 24.558 -23.265 -25.243 1.00 46.09 90 HIS A O 1
ATOM 709 N N . PRO A 1 91 ? 23.220 -23.931 -26.918 1.00 57.47 91 PRO A N 1
ATOM 710 C CA . PRO A 1 91 ? 24.025 -25.096 -27.322 1.00 57.47 91 PRO A CA 1
ATOM 711 C C . PRO A 1 91 ? 25.414 -24.760 -27.903 1.00 57.47 91 PRO A C 1
ATOM 713 O O . PRO A 1 91 ? 26.043 -25.616 -28.519 1.00 57.47 91 PRO A O 1
ATOM 716 N N . ASP A 1 92 ? 25.895 -23.526 -27.736 1.00 59.72 92 ASP A N 1
ATOM 717 C CA . ASP A 1 92 ? 27.109 -23.017 -28.393 1.00 59.72 92 ASP A CA 1
ATOM 718 C C . ASP A 1 92 ? 28.070 -22.296 -27.429 1.00 59.72 92 ASP A C 1
ATOM 720 O O . ASP A 1 92 ? 28.971 -21.565 -27.846 1.00 59.72 92 ASP A O 1
ATOM 724 N N . ALA A 1 93 ? 27.905 -22.491 -26.116 1.00 54.31 93 ALA A N 1
ATOM 725 C CA . ALA A 1 93 ? 28.905 -22.040 -25.155 1.00 54.31 93 ALA A CA 1
ATOM 726 C C . ALA A 1 93 ? 30.172 -22.916 -25.287 1.00 54.31 93 ALA A C 1
ATOM 728 O O . ALA A 1 93 ? 30.087 -24.137 -25.120 1.00 54.31 93 ALA A O 1
ATOM 729 N N . PRO A 1 94 ? 31.359 -22.343 -25.579 1.00 55.84 94 PRO A N 1
ATOM 730 C CA . PRO A 1 94 ? 32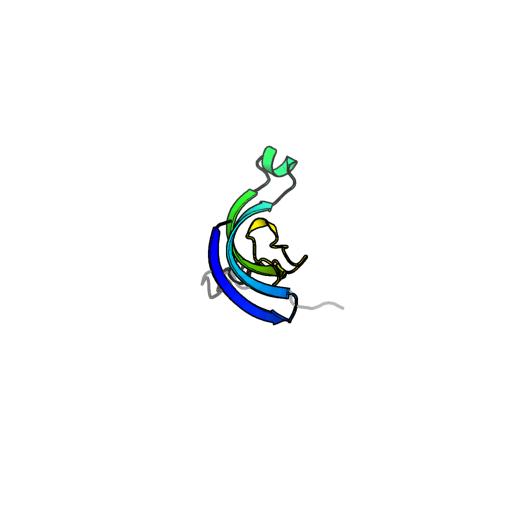.587 -23.126 -25.639 1.00 55.84 94 PRO A CA 1
ATOM 731 C C . PRO A 1 94 ? 32.867 -23.745 -24.261 1.00 55.84 94 PRO A C 1
ATOM 733 O O . PRO A 1 94 ? 32.641 -23.085 -23.241 1.00 55.84 94 PRO A O 1
ATOM 736 N N . PRO A 1 95 ? 33.360 -24.997 -24.197 1.00 54.59 95 PRO A N 1
ATOM 737 C CA . PRO A 1 95 ? 33.538 -25.692 -22.931 1.00 54.59 95 PRO A CA 1
ATOM 738 C C . PRO A 1 95 ? 34.461 -24.889 -22.014 1.00 54.59 95 PRO A C 1
ATOM 740 O O . PRO A 1 95 ? 35.572 -24.516 -22.398 1.00 54.59 95 PRO A O 1
ATOM 743 N N . ALA A 1 96 ? 33.983 -24.633 -20.795 1.00 58.31 96 ALA A N 1
ATOM 744 C CA . ALA A 1 96 ? 34.746 -23.965 -19.757 1.00 58.31 96 ALA A CA 1
ATOM 745 C C . ALA A 1 96 ? 36.053 -24.735 -19.515 1.00 58.31 96 ALA A C 1
ATOM 747 O O . ALA A 1 96 ? 36.046 -25.869 -19.033 1.00 58.31 96 ALA A O 1
ATOM 748 N N . VAL A 1 97 ? 37.186 -24.121 -19.860 1.00 58.88 97 VAL A N 1
ATOM 749 C CA . VAL A 1 97 ? 38.502 -24.627 -19.469 1.00 58.88 97 VAL A CA 1
ATOM 750 C C . VAL A 1 97 ? 38.611 -24.420 -17.963 1.00 58.88 97 VAL A C 1
ATOM 752 O O . VAL A 1 97 ? 38.880 -23.317 -17.491 1.00 58.88 97 VAL A O 1
ATOM 755 N N . LEU A 1 98 ? 38.342 -25.480 -17.201 1.00 55.41 98 LEU A N 1
ATOM 756 C CA . LEU A 1 98 ? 38.587 -25.490 -15.766 1.00 55.41 98 LEU A CA 1
ATOM 757 C C . LEU A 1 98 ? 40.094 -25.298 -15.536 1.00 55.41 98 LEU A C 1
ATOM 759 O O . LEU A 1 98 ? 40.886 -26.019 -16.152 1.00 55.41 98 LEU A O 1
ATOM 763 N N . PRO A 1 99 ? 40.519 -24.367 -14.663 1.00 42.78 99 PRO A N 1
ATOM 764 C CA . PRO A 1 99 ? 41.917 -24.280 -14.285 1.00 42.78 99 PRO A CA 1
ATOM 765 C C . PRO A 1 99 ? 42.275 -25.578 -13.560 1.00 42.78 99 PRO A C 1
ATOM 767 O O . PRO A 1 99 ? 41.770 -25.862 -12.473 1.00 42.78 99 PRO A O 1
ATOM 770 N N . THR A 1 100 ? 43.111 -26.404 -14.188 1.00 51.22 100 THR A N 1
ATOM 771 C CA . THR A 1 100 ? 43.668 -27.593 -13.551 1.00 51.22 100 THR A CA 1
ATOM 772 C C . THR A 1 100 ? 44.518 -27.126 -12.385 1.00 51.22 100 THR A C 1
ATOM 774 O O . THR A 1 100 ? 45.573 -26.524 -12.576 1.00 51.22 100 THR A O 1
ATOM 777 N N . GLY A 1 101 ? 44.028 -27.377 -11.174 1.00 46.47 101 GLY A N 1
ATOM 778 C CA . GLY A 1 101 ? 44.810 -27.221 -9.964 1.00 46.47 101 GLY A CA 1
ATOM 779 C C . GLY A 1 101 ? 46.043 -28.116 -10.025 1.00 46.47 101 GLY A C 1
ATOM 780 O O . GLY A 1 101 ? 45.944 -29.330 -9.875 1.00 46.47 101 GLY A O 1
ATOM 781 N N . SER A 1 102 ? 47.193 -27.492 -10.222 1.00 46.28 102 SER A N 1
ATOM 782 C CA . SER A 1 102 ? 48.490 -27.954 -9.753 1.00 46.28 102 SER A CA 1
ATOM 783 C C . SER A 1 102 ? 49.391 -26.731 -9.727 1.00 46.28 102 SER A C 1
ATOM 785 O O . SER A 1 102 ? 49.742 -26.204 -10.776 1.00 46.28 102 SER A O 1
ATOM 787 N N . ASP A 1 103 ? 49.674 -26.210 -8.541 1.00 44.88 103 ASP A N 1
ATOM 788 C CA . ASP A 1 103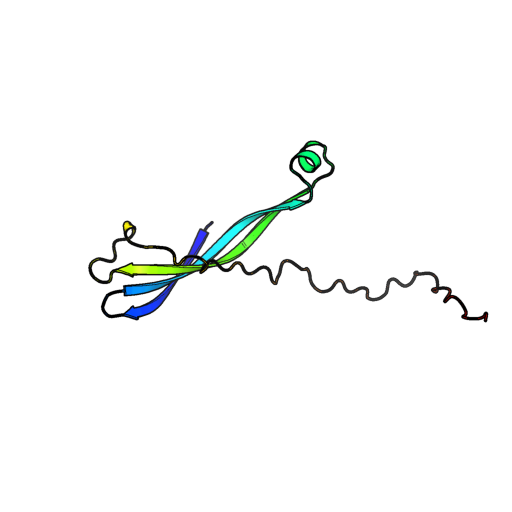 ? 51.025 -26.331 -8.007 1.00 44.88 103 ASP A CA 1
ATOM 789 C C . ASP A 1 103 ? 51.077 -25.840 -6.557 1.00 44.88 103 ASP A C 1
ATOM 791 O O . ASP A 1 103 ? 50.373 -24.914 -6.148 1.00 44.88 103 ASP A O 1
ATOM 795 N N . PHE A 1 104 ? 51.862 -26.599 -5.796 1.00 47.25 104 PHE A N 1
ATOM 796 C CA . PHE A 1 104 ? 52.323 -26.343 -4.437 1.00 47.25 104 PHE A CA 1
ATOM 797 C C . PHE A 1 104 ? 53.168 -25.068 -4.345 1.00 47.25 104 PHE A C 1
ATOM 799 O O . PHE A 1 104 ? 53.839 -24.728 -5.345 1.00 47.25 104 PHE A O 1
#

pLDDT: mean 73.49, std 14.14, range [42.78, 88.38]

Organism: Stutzerimonas stutzeri (NCBI:txid316)

Secondary structure (DSSP, 8-state):
-EEEEEEEEEE-SSEEEEEEEEEEEEEEEES-HHHHHHTSSEEEEEEEEEEEEEEEETT---GGG-EEPTT--EEE-TTTS-S-------TTPPP---------

InterPro domains:
  IPR041584 Predicted pPIWI-associating nuclease, group 2 [PF18166] (3-81)